Protein AF-A0A0J1GML2-F1 (afdb_monomer_lite)

pLDDT: mean 90.86, std 7.6, range [54.16, 97.75]

Secondary structure (DSSP, 8-state):
-HHHHHHHHHHHHHHHHHHHHHHTTT-HHHHHHH-THHHHHHHHHHHHHHHHHHHHHHHHHTT-HHHHHHHHHHHHHHHHHHHHTTTSTTPPPP-SHHHHHHHHHHHHHHHHTSSHHHHHHHHHHHHHHHHHHHHHHTTT-

Foldseek 3Di:
DVVLLVVQLVVLLVLLVVLLCVLQVNCLVVVCVVAVLSVVVNVVLSVLSSVLSVVLLVCLVVVNLVVNLVSQLVSSLLSNLLNNACSPDNDDHDNDNVVSVVSSVVSSVVQVPVVVNSVVSSVVSNVSSVVSSVVSVVVVD

Organism: NCBI:txid754436

Radius of gyration: 15.71 Å; chains: 1; bounding box: 40×30×41 Å

Structure (mmCIF, N/CA/C/O backbone):
data_AF-A0A0J1GML2-F1
#
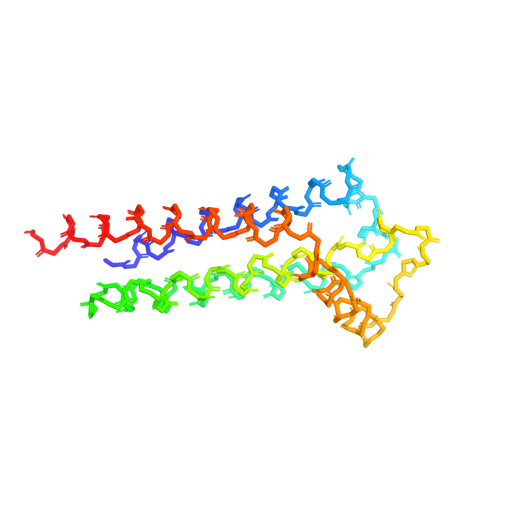_entry.id   AF-A0A0J1GML2-F1
#
loop_
_atom_site.group_PDB
_atom_site.id
_atom_site.type_symbol
_atom_site.label_atom_id
_atom_site.label_alt_id
_atom_site.label_comp_id
_atom_site.label_asym_id
_atom_site.label_entity_id
_atom_site.label_seq_id
_atom_site.pdbx_PDB_ins_code
_atom_site.Cartn_x
_atom_site.Cartn_y
_atom_site.Cartn_z
_atom_site.occupancy
_atom_site.B_iso_or_equiv
_atom_site.auth_seq_id
_atom_site.auth_comp_id
_atom_site.auth_asym_id
_atom_site.auth_atom_id
_atom_site.pdbx_PDB_model_num
ATOM 1 N N . MET A 1 1 ? -14.124 -9.033 15.827 1.00 85.69 1 MET A N 1
ATOM 2 C CA . MET A 1 1 ? -12.831 -8.406 15.458 1.00 85.69 1 MET A CA 1
ATOM 3 C C . MET A 1 1 ? -12.122 -9.097 14.293 1.00 85.69 1 MET A C 1
ATOM 5 O O . MET A 1 1 ? -11.851 -8.414 13.319 1.00 85.69 1 MET A O 1
ATOM 9 N N . LYS A 1 2 ? -11.905 -10.424 14.303 1.00 89.62 2 LYS A N 1
ATOM 10 C CA . LYS A 1 2 ? -11.272 -11.156 13.176 1.00 89.62 2 LYS A CA 1
ATOM 11 C C . LYS A 1 2 ? -11.892 -10.853 11.800 1.00 89.62 2 LYS A C 1
ATOM 13 O O . LYS A 1 2 ? -11.180 -10.532 10.861 1.00 89.62 2 LYS A O 1
ATOM 18 N N . THR A 1 3 ? -13.223 -10.851 11.702 1.00 92.38 3 THR A N 1
ATOM 19 C CA . THR A 1 3 ? -13.942 -10.510 10.461 1.00 92.38 3 THR A CA 1
ATOM 20 C C . THR A 1 3 ? -13.663 -9.089 9.968 1.00 92.38 3 THR A C 1
ATOM 22 O O . THR A 1 3 ? -13.648 -8.856 8.766 1.00 92.38 3 THR A O 1
ATOM 25 N N . LEU A 1 4 ? -13.455 -8.133 10.880 1.00 93.25 4 LEU A N 1
ATOM 26 C CA . LEU A 1 4 ? -13.141 -6.753 10.508 1.00 93.25 4 LEU A CA 1
ATOM 27 C C . LEU A 1 4 ? -11.727 -6.660 9.931 1.00 93.25 4 LEU A C 1
ATOM 29 O O . LEU A 1 4 ? -11.550 -6.005 8.914 1.00 93.25 4 LEU A O 1
ATOM 33 N N . ILE A 1 5 ? -10.766 -7.379 10.525 1.00 95.62 5 ILE A N 1
ATOM 34 C CA . ILE A 1 5 ? -9.398 -7.487 9.999 1.00 95.62 5 ILE A CA 1
ATOM 35 C C . ILE A 1 5 ? -9.435 -8.039 8.574 1.00 95.62 5 ILE A C 1
ATOM 37 O O . ILE A 1 5 ? -8.902 -7.400 7.682 1.00 95.62 5 ILE A O 1
ATOM 41 N N . VAL A 1 6 ? -10.142 -9.151 8.335 1.00 96.31 6 VAL A N 1
ATOM 42 C CA . VAL A 1 6 ? -10.256 -9.748 6.990 1.00 96.31 6 VAL A CA 1
ATOM 43 C C . VAL A 1 6 ? -10.863 -8.767 5.984 1.00 96.31 6 VAL A C 1
ATOM 45 O O . VAL A 1 6 ? -10.296 -8.560 4.916 1.00 96.31 6 VAL A O 1
ATOM 48 N N . LYS A 1 7 ? -11.989 -8.121 6.321 1.00 96.06 7 LYS A N 1
ATOM 49 C CA . LYS A 1 7 ? -12.623 -7.130 5.434 1.00 96.06 7 LYS A CA 1
ATOM 50 C C . LYS A 1 7 ? -11.696 -5.953 5.139 1.00 96.06 7 LYS A C 1
ATOM 52 O O . LYS A 1 7 ? -11.607 -5.518 3.996 1.00 96.06 7 LYS A O 1
ATOM 57 N N . ASN A 1 8 ? -10.993 -5.467 6.157 1.00 96.88 8 ASN A N 1
ATOM 58 C CA . ASN A 1 8 ? -10.039 -4.386 5.998 1.00 96.88 8 ASN A CA 1
ATOM 59 C C . ASN A 1 8 ? -8.832 -4.801 5.151 1.00 96.88 8 ASN A C 1
ATOM 61 O O . ASN A 1 8 ? -8.380 -4.015 4.328 1.00 96.88 8 ASN A O 1
ATOM 65 N N . THR A 1 9 ? -8.341 -6.033 5.297 1.00 97.62 9 THR A N 1
ATOM 66 C CA . THR A 1 9 ? -7.276 -6.576 4.447 1.00 97.62 9 THR A CA 1
ATOM 67 C C . THR A 1 9 ? -7.715 -6.620 2.995 1.00 97.62 9 THR A C 1
ATOM 69 O O . THR A 1 9 ? -6.981 -6.141 2.143 1.00 97.62 9 THR A O 1
ATOM 72 N N . LEU A 1 10 ? -8.921 -7.113 2.704 1.00 97.75 10 LEU A N 1
ATOM 73 C CA . LEU A 1 10 ? -9.442 -7.138 1.334 1.00 97.75 10 LEU A CA 1
ATOM 74 C C . LEU A 1 10 ? -9.553 -5.731 0.734 1.00 97.75 10 LEU A C 1
ATOM 76 O O . LEU A 1 10 ? -9.149 -5.527 -0.406 1.00 97.75 10 LEU A O 1
ATOM 80 N N . LEU A 1 11 ? -10.041 -4.755 1.507 1.00 97.19 11 LEU A N 1
ATOM 81 C CA . LEU A 1 11 ? -10.097 -3.358 1.068 1.00 97.19 11 LEU A CA 1
ATOM 82 C C . LEU A 1 11 ? -8.695 -2.785 0.823 1.00 97.19 11 LEU A C 1
ATOM 84 O O . LEU A 1 11 ? -8.449 -2.184 -0.216 1.00 97.19 11 LEU A O 1
ATOM 88 N N . THR A 1 12 ? -7.774 -3.015 1.758 1.00 97.62 12 THR A N 1
ATOM 89 C CA . THR A 1 12 ? -6.373 -2.585 1.666 1.00 97.62 12 THR A CA 1
ATOM 90 C C . THR A 1 12 ? -5.715 -3.150 0.408 1.00 97.62 12 THR A C 1
ATOM 92 O O . THR A 1 12 ? -5.096 -2.409 -0.347 1.00 97.62 12 THR A O 1
ATOM 95 N N . LEU A 1 13 ? -5.913 -4.442 0.132 1.00 97.56 13 LEU A N 1
ATOM 96 C CA . LEU A 1 13 ? -5.427 -5.084 -1.086 1.00 97.56 13 LEU A CA 1
ATOM 97 C C . LEU A 1 13 ? -6.049 -4.463 -2.334 1.00 97.56 13 LEU A C 1
ATOM 99 O O . LEU A 1 13 ? -5.320 -4.160 -3.269 1.00 97.56 13 LEU A O 1
ATOM 103 N N . ALA A 1 14 ? -7.363 -4.226 -2.355 1.00 97.38 14 ALA A N 1
ATOM 104 C CA . ALA A 1 14 ? -8.028 -3.604 -3.500 1.00 97.38 14 ALA A CA 1
ATOM 105 C C . ALA A 1 14 ? -7.471 -2.202 -3.808 1.00 97.38 14 ALA A C 1
ATOM 107 O O . ALA A 1 14 ? -7.240 -1.872 -4.973 1.00 97.38 14 ALA A O 1
ATOM 108 N N . VAL A 1 15 ? -7.190 -1.398 -2.776 1.00 97.38 15 VAL A N 1
ATOM 109 C CA . VAL A 1 15 ? -6.537 -0.089 -2.932 1.00 97.38 15 VAL A CA 1
ATOM 110 C C . VAL A 1 15 ? -5.118 -0.256 -3.478 1.00 97.38 15 VAL A C 1
ATOM 112 O O . VAL A 1 15 ? -4.766 0.403 -4.452 1.00 97.38 15 VAL A O 1
ATOM 115 N N . CYS A 1 16 ? -4.322 -1.178 -2.931 1.00 96.62 16 CYS A N 1
ATOM 116 C CA . CYS A 1 16 ? -2.976 -1.462 -3.434 1.00 96.62 16 CYS A CA 1
ATOM 117 C C . CYS A 1 16 ? -2.975 -1.914 -4.894 1.00 96.62 16 CYS A C 1
ATOM 119 O O . CYS A 1 16 ? -2.213 -1.377 -5.688 1.00 96.62 16 CYS A O 1
ATOM 121 N N . PHE A 1 17 ? -3.849 -2.847 -5.269 1.00 95.50 17 PHE A N 1
ATOM 122 C CA . PHE A 1 17 ? -3.988 -3.286 -6.655 1.00 95.50 17 PHE A CA 1
ATOM 123 C C . PHE A 1 17 ? -4.400 -2.139 -7.573 1.00 95.50 17 PHE A C 1
ATOM 125 O O . PHE A 1 17 ? -3.892 -2.057 -8.684 1.00 95.50 17 PHE A O 1
ATOM 132 N N . SER A 1 18 ? -5.250 -1.222 -7.106 1.00 95.62 18 SER A N 1
ATOM 133 C CA . SER A 1 18 ? -5.613 -0.024 -7.870 1.00 95.62 18 SER A CA 1
ATOM 134 C C . SER A 1 18 ? -4.407 0.895 -8.085 1.00 95.62 18 SER A C 1
ATOM 136 O O . SER A 1 18 ? -4.207 1.383 -9.191 1.00 95.62 18 SER A O 1
ATOM 138 N N . ILE A 1 19 ? -3.568 1.093 -7.061 1.00 95.31 19 ILE A N 1
ATOM 139 C CA . ILE A 1 19 ? -2.321 1.868 -7.175 1.00 95.31 19 ILE A CA 1
ATOM 140 C C . ILE A 1 19 ? -1.369 1.206 -8.177 1.00 95.31 19 ILE A C 1
ATOM 142 O O . ILE A 1 19 ? -0.894 1.881 -9.086 1.00 95.31 19 ILE A O 1
ATOM 146 N N . ILE A 1 20 ? -1.133 -0.105 -8.044 1.00 94.19 20 ILE A N 1
ATOM 147 C CA . ILE A 1 20 ? -0.262 -0.887 -8.937 1.00 94.19 20 ILE A CA 1
ATOM 148 C C . ILE A 1 20 ? -0.769 -0.813 -10.377 1.00 94.19 20 ILE A C 1
ATOM 150 O O . ILE A 1 20 ? -0.002 -0.550 -11.299 1.00 94.19 20 ILE A O 1
ATOM 154 N N . TRP A 1 21 ? -2.069 -1.007 -10.578 1.00 92.75 21 TRP A N 1
ATOM 155 C CA . TRP A 1 21 ? -2.693 -0.946 -11.894 1.00 92.75 21 TRP A CA 1
ATOM 156 C C . TRP A 1 21 ? -2.520 0.429 -12.542 1.00 92.75 21 TRP A C 1
ATOM 158 O O . TRP A 1 21 ? -2.129 0.521 -13.701 1.00 92.75 21 TRP A O 1
ATOM 168 N N . LEU A 1 22 ? -2.772 1.503 -11.789 1.00 92.31 22 LEU A N 1
ATOM 169 C CA . LEU A 1 22 ? -2.642 2.868 -12.292 1.00 92.31 22 LEU A CA 1
ATOM 170 C C . LEU A 1 22 ? -1.192 3.221 -12.625 1.00 92.31 22 LEU A C 1
ATOM 172 O O . LEU A 1 22 ? -0.942 3.783 -13.688 1.00 92.31 22 LEU A O 1
ATOM 176 N N . ILE A 1 23 ? -0.241 2.888 -11.747 1.00 90.44 23 ILE A N 1
ATOM 177 C CA . ILE A 1 23 ? 1.164 3.256 -11.957 1.00 90.44 23 ILE A CA 1
ATOM 178 C C . ILE A 1 23 ? 1.820 2.444 -13.079 1.00 90.44 23 ILE A C 1
ATOM 180 O O . ILE A 1 23 ? 2.676 2.976 -13.778 1.00 90.44 23 ILE A O 1
ATOM 184 N N . SER A 1 24 ? 1.372 1.202 -13.288 1.00 88.25 24 SER A N 1
ATOM 185 C CA . SER A 1 24 ? 1.811 0.332 -14.388 1.00 88.25 24 SER A CA 1
ATOM 186 C C . SER A 1 24 ? 1.050 0.550 -15.697 1.00 88.25 24 SER A C 1
ATOM 188 O O . SER A 1 24 ? 1.282 -0.174 -16.662 1.00 88.25 24 SER A O 1
ATOM 190 N N . PHE A 1 25 ? 0.113 1.503 -15.742 1.00 87.94 25 PHE A N 1
ATOM 191 C CA . PHE A 1 25 ? -0.775 1.733 -16.888 1.00 87.94 25 PHE A CA 1
ATOM 192 C C . PHE A 1 25 ? -1.551 0.480 -17.345 1.00 87.94 25 PHE A C 1
ATOM 194 O O . PHE A 1 25 ? -1.908 0.356 -18.512 1.00 87.94 25 PHE A O 1
ATOM 201 N N . GLY A 1 26 ? -1.837 -0.443 -16.422 1.00 87.12 26 GLY A N 1
ATOM 202 C CA . GLY A 1 26 ? -2.523 -1.710 -16.694 1.00 87.12 26 GLY A CA 1
ATOM 203 C C . GLY A 1 26 ? -1.624 -2.853 -17.176 1.00 87.12 26 GLY A C 1
ATOM 204 O O . GLY A 1 26 ? -2.102 -3.977 -17.309 1.00 87.12 26 GLY A O 1
ATOM 205 N N . GLU A 1 27 ? -0.326 -2.615 -17.368 1.00 85.94 27 GLU A N 1
ATOM 206 C CA . GLU A 1 27 ? 0.620 -3.601 -17.913 1.00 85.94 27 GLU A CA 1
ATOM 207 C C . GLU A 1 27 ? 1.272 -4.489 -16.841 1.00 85.94 27 GLU A C 1
ATOM 209 O O . GLU A 1 27 ? 2.108 -5.334 -17.155 1.00 85.94 27 GLU A O 1
ATOM 214 N N . PHE A 1 28 ? 0.880 -4.355 -15.567 1.00 86.06 28 PHE A N 1
ATOM 215 C CA . PHE A 1 28 ? 1.527 -5.050 -14.447 1.00 86.06 28 PHE A CA 1
ATOM 216 C C . PHE A 1 28 ? 1.731 -6.558 -14.669 1.00 86.06 28 PHE A C 1
ATOM 218 O O . PHE A 1 28 ? 2.799 -7.081 -14.366 1.00 86.06 28 PHE A O 1
ATOM 225 N N . LEU A 1 29 ? 0.730 -7.277 -15.191 1.00 86.38 29 LEU A N 1
ATOM 226 C CA . LEU A 1 29 ? 0.844 -8.728 -15.395 1.00 86.38 29 LEU A CA 1
ATOM 227 C C . LEU A 1 29 ? 1.888 -9.088 -16.459 1.00 86.38 29 LEU A C 1
ATOM 229 O O . LEU A 1 29 ? 2.590 -10.091 -16.317 1.00 86.38 29 LEU A O 1
ATOM 233 N N . VAL A 1 30 ? 2.000 -8.266 -17.505 1.00 86.25 30 VAL A N 1
ATOM 234 C CA . VAL A 1 30 ? 3.005 -8.429 -18.560 1.00 86.25 30 VAL A CA 1
ATOM 235 C C . VAL A 1 30 ? 4.386 -8.173 -17.970 1.00 86.25 30 VAL A C 1
ATOM 237 O O . VAL A 1 30 ? 5.264 -9.029 -18.084 1.00 86.25 30 VAL A O 1
ATOM 240 N N . THR A 1 31 ? 4.553 -7.070 -17.245 1.00 85.19 31 THR A N 1
ATOM 241 C CA . THR A 1 31 ? 5.804 -6.732 -16.563 1.00 85.19 31 THR A CA 1
ATOM 242 C C . THR A 1 31 ? 6.227 -7.818 -15.577 1.00 85.19 31 THR A C 1
ATOM 244 O O . THR A 1 31 ? 7.333 -8.341 -15.667 1.00 85.19 31 THR A O 1
ATOM 247 N N . ALA A 1 32 ? 5.333 -8.261 -14.694 1.00 85.88 32 ALA A N 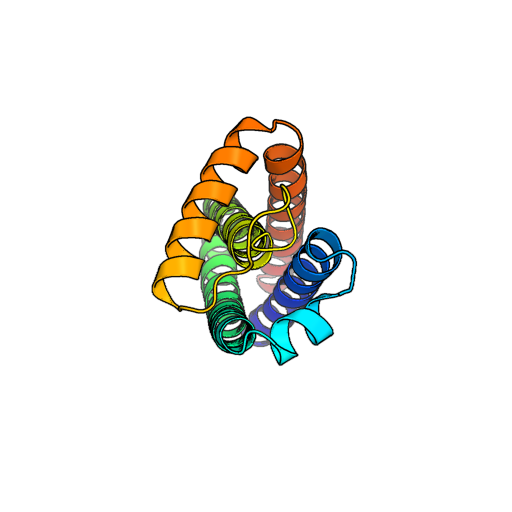1
ATOM 248 C CA . ALA A 1 32 ? 5.651 -9.276 -13.694 1.00 85.88 32 ALA A CA 1
ATOM 249 C C . ALA A 1 32 ? 6.046 -10.624 -14.323 1.00 85.88 32 ALA A C 1
ATOM 251 O O . ALA A 1 32 ? 6.843 -11.365 -13.751 1.00 85.88 32 ALA A O 1
ATOM 252 N N . SER A 1 33 ? 5.527 -10.949 -15.515 1.00 86.38 33 SER A N 1
ATOM 253 C CA . SER A 1 33 ? 5.937 -12.151 -16.255 1.00 86.38 33 SER A CA 1
ATOM 254 C C . SER A 1 33 ? 7.381 -12.091 -16.769 1.00 86.38 33 SER A C 1
ATOM 256 O O . SER A 1 33 ? 8.025 -13.132 -16.887 1.00 86.38 33 SER A O 1
ATOM 258 N N . GLN A 1 34 ? 7.892 -10.888 -17.037 1.00 87.44 34 GLN A N 1
ATOM 259 C CA . GLN A 1 34 ? 9.266 -10.642 -17.482 1.00 87.44 34 GLN A CA 1
ATOM 260 C C . GLN A 1 34 ? 10.221 -10.439 -16.300 1.00 87.44 34 GLN A C 1
ATOM 262 O O . GLN A 1 34 ? 11.370 -10.867 -16.369 1.00 87.44 34 GLN A O 1
ATOM 267 N N . TYR A 1 35 ? 9.719 -9.864 -15.203 1.00 87.75 35 TYR A N 1
ATOM 268 C CA . TYR A 1 35 ? 10.466 -9.535 -13.990 1.00 87.75 35 TYR A CA 1
ATOM 269 C C . TYR A 1 35 ? 9.864 -10.269 -12.775 1.00 87.75 35 TYR A C 1
ATOM 271 O O . TYR A 1 35 ? 9.060 -9.701 -12.032 1.00 87.75 35 TYR A O 1
ATOM 279 N N . PRO A 1 36 ? 10.248 -11.537 -12.512 1.00 86.06 36 PRO A N 1
ATOM 280 C CA . PRO A 1 36 ? 9.641 -12.359 -11.458 1.00 86.06 36 PRO A CA 1
ATOM 281 C C . PRO A 1 36 ? 9.750 -11.782 -10.040 1.00 86.06 36 PRO A C 1
ATOM 283 O O . PRO A 1 36 ? 8.984 -12.158 -9.150 1.00 86.06 36 PRO A O 1
ATOM 286 N N . VAL A 1 37 ? 10.695 -10.866 -9.817 1.00 89.75 37 VAL A N 1
ATOM 287 C CA . VAL A 1 37 ? 10.871 -10.145 -8.549 1.00 89.75 37 VAL A CA 1
ATOM 288 C C . VAL A 1 37 ? 9.599 -9.372 -8.165 1.00 89.75 37 VAL A C 1
ATOM 290 O O . VAL A 1 37 ? 9.285 -9.251 -6.979 1.00 89.75 37 VAL A O 1
ATOM 293 N N . ASP A 1 38 ? 8.796 -8.945 -9.135 1.00 89.06 38 ASP A N 1
ATOM 294 C CA . ASP A 1 38 ? 7.530 -8.244 -8.910 1.00 89.06 38 ASP A CA 1
ATOM 295 C C . ASP A 1 38 ? 6.499 -9.123 -8.212 1.00 89.06 38 ASP A C 1
ATOM 297 O O . ASP A 1 38 ? 5.798 -8.659 -7.311 1.00 89.06 38 ASP A O 1
ATOM 301 N N . TYR A 1 39 ? 6.461 -10.417 -8.546 1.00 90.44 39 TYR A N 1
ATOM 302 C CA . TYR A 1 39 ? 5.620 -11.375 -7.833 1.00 90.44 39 TYR A CA 1
ATOM 303 C C . TYR A 1 39 ? 6.061 -11.535 -6.379 1.00 90.44 39 TYR A C 1
ATOM 305 O O . TYR A 1 39 ? 5.213 -11.626 -5.491 1.00 90.44 39 TYR A O 1
ATOM 313 N N . ILE A 1 40 ? 7.369 -11.516 -6.104 1.00 91.25 40 ILE A N 1
ATOM 314 C CA . ILE A 1 40 ? 7.888 -11.602 -4.732 1.00 91.25 40 ILE A CA 1
ATOM 315 C C . ILE A 1 40 ? 7.426 -10.385 -3.924 1.00 91.25 40 ILE A C 1
ATOM 317 O O . ILE A 1 40 ? 6.880 -10.545 -2.830 1.00 91.25 40 ILE A O 1
ATOM 321 N N . TYR A 1 41 ? 7.571 -9.173 -4.464 1.00 92.25 41 TYR A N 1
ATOM 322 C CA . TYR A 1 41 ? 7.096 -7.962 -3.789 1.00 92.25 41 TYR A CA 1
ATOM 323 C C . TYR A 1 41 ? 5.576 -7.898 -3.665 1.00 92.25 41 TYR A C 1
ATOM 325 O O . TYR A 1 41 ? 5.079 -7.361 -2.678 1.00 92.25 41 TYR A O 1
ATOM 333 N N . LEU A 1 42 ? 4.825 -8.490 -4.592 1.00 93.25 42 LEU A N 1
ATOM 334 C CA . LEU A 1 42 ? 3.372 -8.605 -4.483 1.00 93.25 42 LEU A CA 1
ATOM 335 C C . LEU A 1 42 ? 2.955 -9.549 -3.346 1.00 93.25 42 LEU A C 1
ATOM 337 O O . LEU A 1 42 ? 2.043 -9.234 -2.574 1.00 93.25 42 LEU A O 1
ATOM 341 N N . VAL A 1 43 ? 3.656 -10.674 -3.183 1.00 94.19 43 VAL A N 1
ATOM 342 C CA . VAL A 1 43 ? 3.464 -11.589 -2.046 1.00 94.19 43 VAL A CA 1
ATOM 343 C C . VAL A 1 43 ? 3.809 -10.885 -0.732 1.00 94.19 43 VAL A C 1
ATOM 345 O O . VAL A 1 43 ? 3.000 -10.900 0.198 1.00 94.19 43 VAL A O 1
ATOM 348 N N . LEU A 1 44 ? 4.959 -10.206 -0.656 1.00 94.25 44 LEU A N 1
ATOM 349 C CA . LEU A 1 44 ? 5.358 -9.430 0.525 1.00 94.25 44 LEU A CA 1
ATOM 350 C C . LEU A 1 44 ? 4.360 -8.310 0.835 1.00 94.25 44 LEU A C 1
ATOM 352 O O . LEU A 1 44 ? 3.965 -8.135 1.987 1.00 94.25 44 LEU A O 1
ATOM 356 N N . GLY A 1 45 ? 3.897 -7.601 -0.193 1.00 95.31 45 GLY A N 1
ATOM 357 C CA . GLY A 1 45 ? 2.850 -6.593 -0.097 1.00 95.31 45 GLY A CA 1
ATOM 358 C C . GLY A 1 45 ? 1.569 -7.178 0.485 1.00 95.31 45 GLY A C 1
ATOM 359 O O . GLY A 1 45 ? 0.992 -6.586 1.394 1.00 95.31 45 GLY A O 1
ATOM 360 N N . THR A 1 46 ? 1.171 -8.375 0.056 1.00 96.25 46 THR A N 1
ATOM 361 C CA . THR A 1 46 ? -0.021 -9.062 0.574 1.00 96.25 46 THR A CA 1
ATOM 362 C C . THR A 1 46 ? 0.118 -9.426 2.051 1.00 96.25 46 THR A C 1
ATOM 364 O O . THR A 1 46 ? -0.797 -9.182 2.841 1.00 96.25 46 THR A O 1
ATOM 367 N N . VAL A 1 47 ? 1.276 -9.953 2.460 1.00 96.75 47 VAL A N 1
ATOM 368 C CA . VAL A 1 47 ? 1.570 -10.239 3.874 1.00 96.75 47 VAL A CA 1
ATOM 369 C C . VAL A 1 47 ? 1.534 -8.952 4.703 1.00 96.75 47 VAL A C 1
ATOM 371 O O . VAL A 1 47 ? 0.909 -8.913 5.766 1.00 96.75 47 VAL A O 1
ATOM 374 N N . LEU A 1 48 ? 2.132 -7.870 4.198 1.00 96.88 48 LEU A N 1
ATOM 375 C CA . LEU A 1 48 ? 2.089 -6.561 4.844 1.00 96.88 48 LEU A CA 1
ATOM 376 C C . LEU A 1 48 ? 0.660 -6.018 4.961 1.00 96.88 48 LEU A C 1
ATOM 378 O O . LEU A 1 48 ? 0.334 -5.474 6.010 1.00 96.88 48 LEU A O 1
ATOM 382 N N . ALA A 1 49 ? -0.222 -6.219 3.976 1.00 97.38 49 ALA A N 1
ATOM 383 C CA . ALA A 1 49 ? -1.622 -5.784 4.058 1.00 97.38 49 ALA A CA 1
ATOM 384 C C . ALA A 1 49 ? -2.362 -6.425 5.244 1.00 97.38 49 ALA A C 1
ATOM 386 O O . ALA A 1 49 ? -3.151 -5.762 5.929 1.00 97.38 49 ALA A O 1
ATOM 387 N N . VAL A 1 50 ? -2.096 -7.709 5.513 1.00 97.19 50 VAL A N 1
ATOM 388 C CA . VAL A 1 50 ? -2.652 -8.429 6.670 1.00 97.19 50 VAL A CA 1
ATOM 389 C C . VAL A 1 50 ? -2.148 -7.803 7.969 1.00 97.19 50 VAL A C 1
ATOM 391 O O . VAL A 1 50 ? -2.946 -7.515 8.863 1.00 97.19 50 VAL A O 1
ATOM 394 N N . LEU A 1 51 ? -0.839 -7.547 8.066 1.00 97.31 51 LEU A N 1
ATOM 395 C CA . LEU A 1 51 ? -0.226 -6.927 9.242 1.00 97.31 51 LEU A CA 1
ATOM 396 C C . LEU A 1 51 ? -0.765 -5.510 9.467 1.00 97.31 51 LEU A C 1
ATOM 398 O O . LEU A 1 51 ? -1.273 -5.222 10.549 1.00 97.31 51 LEU A O 1
ATOM 402 N N . VAL A 1 52 ? -0.745 -4.660 8.439 1.00 97.38 52 VAL A N 1
ATOM 403 C CA . VAL A 1 52 ? -1.324 -3.307 8.441 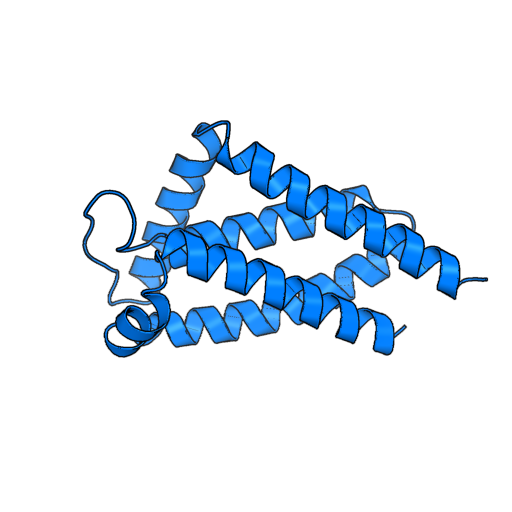1.00 97.38 52 VAL A CA 1
ATOM 404 C C . VAL A 1 52 ? -2.766 -3.347 8.935 1.00 97.38 52 VAL A C 1
ATOM 406 O O . VAL A 1 52 ? -3.139 -2.579 9.819 1.00 97.38 52 VAL A O 1
ATOM 409 N N . SER A 1 53 ? -3.572 -4.290 8.450 1.00 96.56 53 SER A N 1
ATOM 410 C CA . SER A 1 53 ? -4.965 -4.436 8.883 1.00 96.56 53 SER A CA 1
ATOM 411 C C . SER A 1 53 ? -5.101 -4.841 10.347 1.00 96.56 53 SER A C 1
ATOM 413 O O . SER A 1 53 ? -5.958 -4.321 11.057 1.00 96.56 53 SER A O 1
ATOM 415 N N . ALA A 1 54 ? -4.270 -5.768 10.822 1.00 95.62 54 ALA A N 1
ATOM 416 C CA . ALA A 1 54 ? -4.292 -6.193 12.216 1.00 95.62 54 ALA A CA 1
ATOM 417 C C . ALA A 1 54 ? -3.875 -5.053 13.163 1.00 95.62 54 ALA A C 1
ATOM 419 O O . ALA A 1 54 ? -4.549 -4.818 14.170 1.00 95.62 54 ALA A O 1
ATOM 420 N N . TYR A 1 55 ? -2.804 -4.325 12.828 1.00 96.00 55 TYR A N 1
ATOM 421 C CA . TYR A 1 55 ? -2.301 -3.207 13.628 1.00 96.00 55 TYR A CA 1
ATOM 422 C C . TYR A 1 55 ? -3.260 -2.017 13.630 1.00 96.00 55 TYR A C 1
ATOM 424 O O . TYR A 1 55 ? -3.585 -1.515 14.700 1.00 96.00 55 TYR A O 1
ATOM 432 N N . THR A 1 56 ? -3.791 -1.617 12.476 1.00 96.00 56 THR A N 1
ATOM 433 C CA . THR A 1 56 ? -4.726 -0.480 12.378 1.00 96.00 56 THR A CA 1
ATOM 434 C C . THR A 1 56 ? -6.040 -0.744 13.117 1.00 96.00 56 THR A C 1
ATOM 436 O O . THR A 1 56 ? -6.527 0.119 13.843 1.00 96.00 56 THR A O 1
ATOM 439 N N . VAL A 1 57 ? -6.593 -1.963 13.039 1.00 95.00 57 VAL A N 1
ATOM 440 C CA . VAL A 1 57 ? -7.768 -2.339 13.847 1.00 95.00 57 VAL A CA 1
ATOM 441 C C . VAL A 1 57 ? -7.459 -2.247 15.343 1.00 95.00 57 VAL A C 1
ATOM 443 O O . VAL A 1 57 ? -8.289 -1.753 16.105 1.00 95.00 57 VAL A O 1
ATOM 446 N N . ARG A 1 58 ? -6.277 -2.699 15.780 1.00 93.56 58 ARG A N 1
ATOM 447 C CA . ARG A 1 58 ? -5.854 -2.612 17.185 1.00 93.56 58 ARG A CA 1
ATOM 448 C C . ARG A 1 58 ? -5.645 -1.164 17.638 1.00 93.56 58 ARG A C 1
ATOM 450 O O . ARG A 1 58 ? -6.079 -0.807 18.728 1.00 93.56 58 ARG A O 1
ATOM 457 N N . ASP A 1 59 ? -5.030 -0.328 16.813 1.00 92.50 59 ASP A N 1
ATOM 458 C CA . ASP A 1 59 ? -4.816 1.092 17.106 1.00 92.50 59 ASP A CA 1
ATOM 459 C C . ASP A 1 59 ? -6.144 1.840 17.253 1.00 92.50 59 ASP A C 1
ATOM 461 O O . ASP A 1 59 ? -6.332 2.637 18.173 1.00 92.50 59 ASP A O 1
ATOM 465 N N . LEU A 1 60 ? -7.117 1.534 16.400 1.00 91.56 60 LEU A N 1
ATOM 466 C CA . LEU A 1 60 ? -8.447 2.130 16.482 1.00 91.56 60 LEU A CA 1
ATOM 467 C C . LEU A 1 60 ? -9.243 1.641 17.691 1.00 91.56 60 LEU A C 1
ATOM 469 O O . LEU A 1 60 ? -10.084 2.374 18.205 1.00 91.56 60 LEU A O 1
ATOM 473 N N . GLN A 1 61 ? -8.931 0.461 18.231 1.00 91.00 61 GLN A N 1
ATOM 474 C CA . GLN A 1 61 ? -9.472 0.054 19.527 1.00 91.00 61 GLN A CA 1
ATOM 475 C C . GLN A 1 61 ? -8.951 0.929 20.688 1.00 91.00 61 GLN A C 1
ATOM 477 O O . GLN A 1 61 ? -9.581 1.030 21.738 1.00 91.00 61 GLN A O 1
ATOM 482 N N . ILE A 1 62 ? -7.831 1.616 20.536 1.00 92.25 62 ILE A N 1
ATOM 483 C CA . ILE A 1 62 ? -7.332 2.543 21.561 1.00 92.25 62 ILE A CA 1
ATOM 484 C C . ILE A 1 62 ? -7.504 4.006 21.138 1.00 92.25 62 ILE A C 1
ATOM 486 O O . ILE A 1 62 ? -6.819 4.879 21.657 1.00 92.25 62 ILE A O 1
ATOM 490 N N . ASN A 1 63 ? -8.421 4.275 20.197 1.00 89.00 63 ASN A N 1
ATOM 491 C CA . ASN A 1 63 ? -8.703 5.598 19.626 1.00 89.00 63 ASN A CA 1
ATOM 492 C C . ASN A 1 63 ? -7.469 6.290 19.005 1.00 89.00 63 ASN A C 1
ATOM 494 O O . ASN A 1 63 ? -7.439 7.509 18.838 1.00 89.00 63 ASN A O 1
ATOM 498 N N . ALA A 1 64 ? -6.453 5.521 18.602 1.00 91.75 64 ALA A N 1
ATOM 499 C CA . ALA A 1 64 ? -5.229 6.029 17.986 1.00 91.75 64 ALA A CA 1
ATOM 500 C C . ALA A 1 64 ? -5.355 6.128 16.453 1.00 91.75 64 ALA A C 1
ATOM 502 O O . ALA A 1 64 ? -4.548 5.579 15.702 1.00 91.75 64 ALA A O 1
ATOM 503 N N . TRP A 1 65 ? -6.373 6.847 15.972 1.00 89.00 65 TRP A N 1
ATOM 504 C CA . TRP A 1 65 ? -6.698 6.931 14.540 1.00 89.00 65 TRP A CA 1
ATOM 505 C C . TRP A 1 65 ? -5.574 7.534 13.684 1.00 89.00 65 TRP A C 1
ATOM 507 O O . TRP A 1 65 ? -5.326 7.071 12.573 1.00 89.00 65 TRP A O 1
ATOM 517 N N . HIS A 1 66 ? -4.834 8.502 14.229 1.00 91.06 66 HIS A N 1
ATOM 518 C CA . HIS A 1 66 ? -3.691 9.134 13.566 1.00 91.06 66 HIS A CA 1
ATOM 519 C C . HIS A 1 66 ? -2.558 8.136 13.269 1.00 91.06 66 HIS A C 1
ATOM 521 O O . HIS A 1 66 ? -1.898 8.247 12.237 1.00 91.06 66 HIS A O 1
ATOM 527 N N . LYS A 1 67 ? -2.357 7.123 14.129 1.00 94.31 67 LYS A N 1
ATOM 528 C CA . LYS A 1 67 ? -1.382 6.049 13.876 1.00 94.31 67 LYS A CA 1
ATOM 529 C C . LYS A 1 67 ? -1.827 5.183 12.710 1.00 94.31 67 LYS A C 1
ATOM 531 O O . LYS A 1 67 ? -1.032 4.898 11.822 1.00 94.31 67 LYS A O 1
ATOM 536 N N . SER A 1 68 ? -3.115 4.842 12.668 1.00 94.44 68 SER A N 1
ATOM 537 C CA . SER A 1 68 ? -3.677 4.069 11.560 1.00 94.44 68 SER A CA 1
ATOM 538 C C . SER A 1 68 ? -3.575 4.808 10.229 1.00 94.44 68 SER A C 1
ATOM 540 O O . SER A 1 68 ? -3.173 4.209 9.236 1.00 94.44 68 SER A O 1
ATOM 542 N N . PHE A 1 69 ? -3.862 6.113 10.221 1.00 96.69 69 PHE A N 1
ATOM 543 C CA . PHE A 1 69 ? -3.616 6.978 9.067 1.00 96.69 69 PHE A CA 1
ATOM 544 C C . PHE A 1 69 ? -2.154 6.900 8.604 1.00 96.69 69 PHE A C 1
ATOM 546 O O . PHE A 1 69 ? -1.905 6.621 7.434 1.00 96.69 69 PHE A O 1
ATOM 553 N N . GLY A 1 70 ? -1.195 7.080 9.519 1.00 97.38 70 GLY A N 1
ATOM 554 C CA . GLY A 1 70 ? 0.231 7.016 9.194 1.00 97.38 70 GLY A CA 1
ATOM 555 C C . GLY A 1 70 ? 0.656 5.665 8.613 1.00 97.38 70 GLY A C 1
ATOM 556 O O . GLY A 1 70 ? 1.398 5.627 7.635 1.00 97.38 70 GLY A O 1
ATOM 557 N N . ILE A 1 71 ? 0.140 4.558 9.159 1.00 97.69 71 ILE A N 1
ATOM 558 C CA . ILE A 1 71 ? 0.418 3.208 8.649 1.00 97.69 71 ILE A CA 1
ATOM 559 C C . ILE A 1 71 ? -0.099 3.053 7.214 1.00 97.69 71 ILE A C 1
ATOM 561 O O . ILE A 1 71 ? 0.656 2.604 6.353 1.00 97.69 71 ILE A O 1
ATOM 565 N N . TYR A 1 72 ? -1.351 3.437 6.931 1.00 97.75 72 TYR A N 1
ATOM 566 C CA . TYR A 1 72 ? -1.888 3.373 5.566 1.00 97.75 72 TYR A CA 1
ATOM 567 C C . TYR A 1 72 ? -1.123 4.271 4.607 1.00 97.75 72 TYR A C 1
ATOM 569 O O . TYR A 1 72 ? -0.807 3.842 3.502 1.00 97.75 72 TYR A O 1
ATOM 577 N N . PHE A 1 73 ? -0.802 5.491 5.036 1.00 97.31 73 PHE A N 1
ATOM 578 C CA . PHE A 1 73 ? -0.061 6.444 4.226 1.00 97.31 73 PHE A CA 1
ATOM 579 C C . PHE A 1 73 ? 1.280 5.855 3.792 1.00 97.31 73 PHE A C 1
ATOM 581 O O . PHE A 1 73 ? 1.537 5.745 2.597 1.00 97.31 73 PHE A O 1
ATOM 588 N N . VAL A 1 74 ? 2.094 5.396 4.747 1.00 96.62 74 VAL A N 1
ATOM 589 C CA . VAL A 1 74 ? 3.401 4.787 4.465 1.00 96.62 74 VAL A CA 1
ATOM 590 C C . VAL A 1 74 ? 3.251 3.547 3.591 1.00 96.62 74 VAL A C 1
ATOM 592 O O . VAL A 1 74 ? 4.002 3.378 2.635 1.00 96.62 74 VAL A O 1
ATOM 595 N N . TYR A 1 75 ? 2.276 2.689 3.883 1.00 97.62 75 TYR A N 1
ATOM 596 C CA . TYR A 1 75 ? 2.081 1.450 3.141 1.00 97.62 75 TYR A CA 1
ATOM 597 C C . TYR A 1 75 ? 1.670 1.694 1.680 1.00 97.62 75 TYR A C 1
ATOM 599 O O . TYR A 1 75 ? 2.245 1.094 0.774 1.00 97.62 75 TYR A O 1
ATOM 607 N N . TYR A 1 76 ? 0.741 2.614 1.418 1.00 97.50 76 TYR A N 1
ATOM 608 C CA . TYR A 1 76 ? 0.332 2.971 0.055 1.00 97.50 76 TYR A CA 1
ATOM 609 C C . TYR A 1 76 ? 1.425 3.691 -0.718 1.00 97.50 76 TYR A C 1
ATOM 611 O O . TYR A 1 76 ? 1.601 3.433 -1.907 1.00 97.50 76 TYR A O 1
ATOM 619 N N . PHE A 1 77 ? 2.208 4.526 -0.040 1.00 94.88 77 PHE A N 1
ATOM 620 C CA . PHE A 1 77 ? 3.363 5.176 -0.644 1.00 94.88 77 PHE A CA 1
ATOM 621 C C . PHE A 1 77 ? 4.469 4.173 -1.001 1.00 94.88 77 PHE A C 1
ATOM 623 O O . PHE A 1 77 ? 5.078 4.270 -2.064 1.00 94.88 77 PHE A O 1
ATOM 630 N N . LEU A 1 78 ? 4.693 3.174 -0.143 1.00 95.06 78 LEU A N 1
ATOM 631 C CA . LEU A 1 78 ? 5.627 2.080 -0.401 1.00 95.06 78 LEU A CA 1
ATOM 632 C C . LEU A 1 78 ? 5.187 1.245 -1.608 1.00 95.06 78 LEU A C 1
ATOM 634 O O . LEU A 1 78 ? 6.006 0.957 -2.473 1.00 95.06 78 LEU A O 1
ATOM 638 N N . VAL A 1 79 ? 3.901 0.888 -1.690 1.00 95.56 79 VAL A N 1
ATOM 639 C CA . VAL A 1 79 ? 3.344 0.167 -2.847 1.00 95.56 79 VAL A CA 1
ATOM 640 C C . VAL A 1 79 ? 3.521 0.983 -4.124 1.00 95.56 79 VAL A C 1
ATOM 642 O O . VAL A 1 79 ? 4.001 0.450 -5.118 1.00 95.56 79 VAL A O 1
ATOM 645 N N . LEU A 1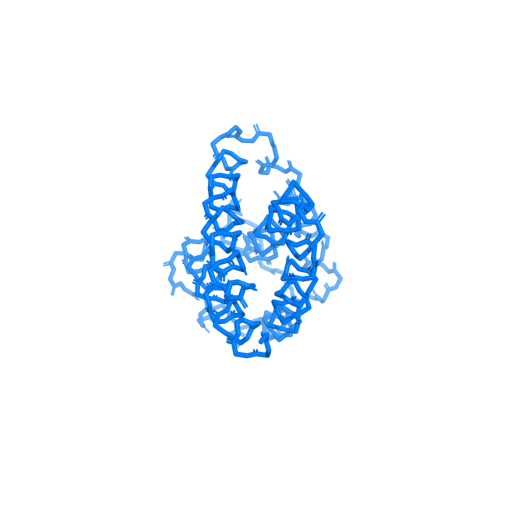 80 ? 3.212 2.279 -4.096 1.00 94.44 80 LEU A N 1
ATOM 646 C CA . LEU A 1 80 ? 3.449 3.154 -5.241 1.00 94.44 80 LEU A CA 1
ATOM 647 C C . LEU A 1 80 ? 4.922 3.128 -5.677 1.00 94.44 80 LEU A C 1
ATOM 649 O O . LEU A 1 80 ? 5.203 2.931 -6.853 1.00 94.44 80 LEU A O 1
ATOM 653 N N . GLY A 1 81 ? 5.856 3.302 -4.740 1.00 92.06 81 GLY A N 1
ATOM 654 C CA . GLY A 1 81 ? 7.287 3.317 -5.038 1.00 92.06 81 GLY A CA 1
ATOM 655 C C . GLY A 1 81 ? 7.812 1.997 -5.601 1.00 92.06 81 GLY A C 1
ATOM 656 O O . GLY A 1 81 ? 8.575 2.008 -6.561 1.00 92.06 81 GLY A O 1
ATOM 657 N N . LEU A 1 82 ? 7.384 0.865 -5.034 1.00 91.69 82 LEU A N 1
ATOM 658 C CA . LEU A 1 82 ? 7.841 -0.469 -5.440 1.00 91.69 82 LEU A CA 1
ATOM 659 C C . LEU A 1 82 ? 7.429 -0.837 -6.866 1.00 91.69 82 LEU A C 1
ATOM 661 O O . LEU A 1 82 ? 8.157 -1.562 -7.542 1.00 91.69 82 LEU A O 1
ATOM 665 N N . PHE A 1 83 ? 6.267 -0.362 -7.312 1.00 91.69 83 PHE A N 1
ATOM 666 C CA . PHE A 1 83 ? 5.698 -0.715 -8.616 1.00 91.69 83 PHE A CA 1
ATOM 667 C C . PHE A 1 83 ? 5.750 0.430 -9.639 1.00 91.69 83 PHE A C 1
ATOM 669 O O . PHE A 1 83 ? 5.283 0.262 -10.759 1.00 91.69 83 PHE A O 1
ATOM 676 N N . ALA A 1 84 ? 6.335 1.578 -9.283 1.00 89.56 84 ALA A N 1
ATOM 677 C CA . ALA A 1 84 ? 6.645 2.648 -10.233 1.00 89.56 84 ALA A CA 1
ATOM 678 C C . ALA A 1 84 ? 7.874 2.352 -11.103 1.00 89.56 84 ALA A C 1
ATOM 680 O O . ALA A 1 84 ? 8.039 2.961 -12.163 1.00 89.56 84 ALA A O 1
ATOM 681 N N . ASP A 1 85 ? 8.724 1.434 -10.645 1.00 83.06 85 ASP A N 1
ATOM 682 C CA . ASP A 1 85 ? 9.910 0.991 -11.364 1.00 83.06 85 ASP A CA 1
ATOM 683 C C . ASP A 1 85 ? 9.575 0.454 -12.763 1.00 83.06 85 ASP A C 1
ATOM 685 O O . ASP A 1 85 ? 8.565 -0.216 -12.951 1.00 83.06 85 ASP A O 1
ATOM 689 N N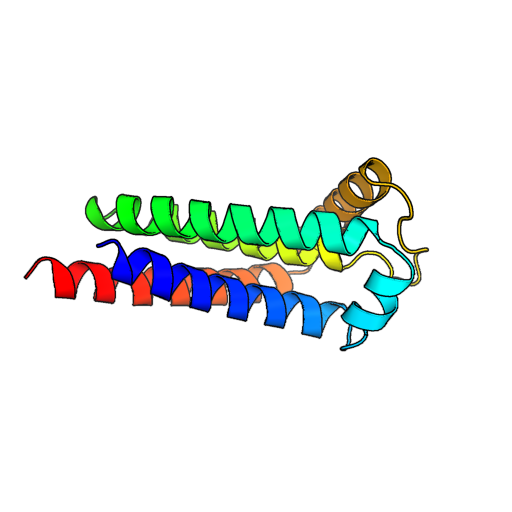 . GLY A 1 86 ? 10.378 0.835 -13.761 1.00 73.12 86 GLY A N 1
ATOM 690 C CA . GLY A 1 86 ? 10.175 0.524 -15.184 1.00 73.12 86 GLY A CA 1
ATOM 691 C C . GLY A 1 86 ? 8.924 1.120 -15.847 1.00 73.12 86 GLY A C 1
ATOM 692 O O . GLY A 1 86 ? 8.779 1.045 -17.065 1.00 73.12 86 GLY A O 1
ATOM 693 N N . HIS A 1 87 ? 8.042 1.765 -15.084 1.00 77.31 87 HIS A N 1
ATOM 694 C CA . HIS A 1 87 ? 6.819 2.393 -15.588 1.00 77.31 87 HIS A CA 1
ATOM 695 C C . HIS A 1 87 ? 6.871 3.923 -15.566 1.00 77.31 87 HIS A C 1
ATOM 697 O O . HIS A 1 87 ? 5.995 4.592 -16.112 1.00 77.31 87 HIS A O 1
ATOM 703 N N . GLN A 1 88 ? 7.906 4.500 -14.957 1.00 70.25 88 GLN A N 1
ATOM 704 C CA . GLN A 1 88 ? 8.074 5.942 -14.818 1.00 70.25 88 GLN A CA 1
ATOM 705 C C . GLN A 1 88 ? 9.471 6.379 -15.272 1.00 70.25 88 GLN A C 1
ATOM 707 O O . GLN A 1 88 ? 10.474 5.741 -14.960 1.00 70.25 88 GLN A O 1
ATOM 712 N N . ALA A 1 89 ? 9.529 7.506 -15.988 1.00 60.09 89 ALA A N 1
ATOM 713 C CA . ALA A 1 89 ? 10.755 8.190 -16.424 1.00 60.09 89 ALA A CA 1
ATOM 714 C C . ALA A 1 89 ? 11.674 7.443 -17.423 1.00 60.09 89 ALA A C 1
ATOM 716 O O . ALA A 1 89 ? 12.819 7.849 -17.610 1.00 60.09 89 ALA A O 1
ATOM 717 N N . GLY A 1 90 ? 11.182 6.405 -18.113 1.00 60.81 90 GLY A N 1
ATOM 718 C CA . GLY A 1 90 ? 11.939 5.707 -19.167 1.00 60.81 90 GLY A CA 1
ATOM 719 C C . GLY A 1 90 ? 13.145 4.912 -18.655 1.00 60.81 90 GLY A C 1
ATOM 720 O O . GLY A 1 90 ? 14.075 4.648 -19.415 1.00 60.81 90 GLY A O 1
ATOM 721 N N . TRP A 1 91 ? 13.156 4.581 -17.362 1.00 66.56 91 TRP A N 1
ATOM 722 C CA . TRP A 1 91 ? 14.212 3.790 -16.736 1.00 66.56 91 TRP A CA 1
ATOM 723 C C . TRP A 1 91 ? 14.028 2.305 -17.043 1.00 66.56 91 TRP A C 1
ATOM 725 O O . TRP A 1 91 ? 12.906 1.836 -17.238 1.00 66.56 91 TRP A O 1
ATOM 735 N N . SER A 1 92 ? 15.138 1.566 -17.099 1.00 71.44 92 SER A N 1
ATOM 736 C CA . SER A 1 92 ? 15.099 0.108 -17.198 1.00 71.44 92 SER A CA 1
ATOM 737 C C . SER A 1 92 ? 14.444 -0.468 -15.951 1.00 71.44 92 SER A C 1
ATOM 739 O O . SER A 1 92 ? 14.793 -0.072 -14.841 1.00 71.44 92 SER A O 1
ATOM 741 N N . HIS A 1 93 ? 13.536 -1.415 -16.142 1.00 82.81 93 HIS A N 1
ATOM 742 C CA . HIS A 1 93 ? 12.910 -2.127 -15.041 1.00 82.81 93 HIS A CA 1
ATOM 743 C C . HIS A 1 93 ? 13.958 -2.959 -14.282 1.00 82.81 93 HIS A C 1
ATOM 745 O O . HIS A 1 93 ? 14.836 -3.559 -14.905 1.00 82.81 93 HIS A O 1
ATOM 751 N N . SER A 1 94 ? 13.894 -2.989 -12.949 1.00 84.38 94 SER A N 1
ATOM 752 C CA . SER A 1 94 ? 14.874 -3.721 -12.141 1.00 84.38 94 SER A CA 1
ATOM 753 C C . SER A 1 94 ? 14.715 -5.236 -12.287 1.00 84.38 94 SER A C 1
ATOM 755 O O . SER A 1 94 ? 13.616 -5.768 -12.118 1.00 84.38 94 SER A O 1
ATOM 757 N N . ASP A 1 95 ? 15.835 -5.927 -12.514 1.00 81.56 95 ASP A N 1
ATOM 758 C CA . ASP A 1 95 ? 15.916 -7.395 -12.592 1.00 81.56 95 ASP A CA 1
ATOM 759 C C . ASP A 1 95 ? 16.181 -8.052 -11.227 1.00 81.56 95 ASP A C 1
ATOM 761 O O . ASP A 1 95 ? 15.804 -9.201 -10.980 1.00 81.56 95 ASP A O 1
ATOM 765 N N . GLY A 1 96 ? 16.856 -7.331 -10.328 1.00 85.94 96 GLY A N 1
ATOM 766 C CA . GLY A 1 96 ? 17.284 -7.817 -9.021 1.00 85.94 96 GLY A CA 1
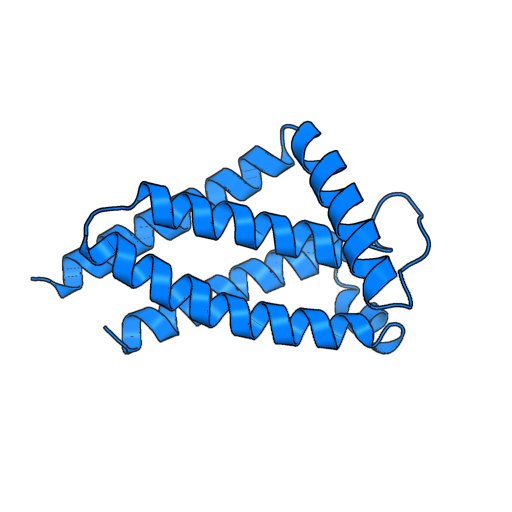ATOM 767 C C . GLY A 1 96 ? 16.393 -7.356 -7.867 1.00 85.94 96 GLY A C 1
ATOM 768 O O . GLY A 1 96 ? 15.797 -6.281 -7.892 1.00 85.94 96 GLY A O 1
ATOM 769 N N . PHE A 1 97 ? 16.362 -8.147 -6.788 1.00 87.50 97 PHE A N 1
ATOM 770 C CA . PHE A 1 97 ? 15.648 -7.790 -5.555 1.00 87.50 97 PHE A CA 1
ATOM 771 C C . PHE A 1 97 ? 16.182 -6.489 -4.931 1.00 87.50 97 PHE A C 1
ATOM 773 O O . PHE A 1 97 ? 15.414 -5.596 -4.588 1.00 87.50 97 PHE A O 1
ATOM 780 N N . LEU A 1 98 ? 17.508 -6.359 -4.803 1.00 89.81 98 LEU A N 1
ATOM 781 C CA . LEU A 1 98 ? 18.125 -5.165 -4.214 1.00 89.81 98 LEU A CA 1
ATOM 782 C C . LEU A 1 98 ? 17.980 -3.934 -5.112 1.00 89.81 98 LEU A C 1
ATOM 784 O O . LEU A 1 98 ? 17.717 -2.848 -4.599 1.00 89.81 98 LEU A O 1
ATOM 788 N N . ASP A 1 99 ? 18.090 -4.116 -6.428 1.00 88.19 99 ASP A N 1
ATOM 789 C CA . ASP A 1 99 ? 17.928 -3.033 -7.399 1.00 88.19 99 ASP A CA 1
ATOM 790 C C . ASP A 1 99 ? 16.513 -2.461 -7.330 1.00 88.19 99 ASP A C 1
ATOM 792 O O . ASP A 1 99 ? 16.342 -1.250 -7.202 1.00 88.19 99 ASP A O 1
ATOM 796 N N . LYS A 1 100 ? 15.499 -3.333 -7.258 1.00 89.19 100 LYS A N 1
ATOM 797 C CA . LYS A 1 100 ? 14.104 -2.914 -7.105 1.00 89.19 100 LYS A CA 1
ATOM 798 C C . LYS A 1 100 ? 13.861 -2.161 -5.800 1.00 89.19 100 LYS A C 1
ATOM 800 O O . LYS A 1 100 ? 13.153 -1.155 -5.790 1.00 89.19 100 LYS A O 1
ATOM 805 N N . LEU A 1 101 ? 14.470 -2.596 -4.694 1.00 90.25 101 LEU A N 1
ATOM 806 C CA . LEU A 1 101 ? 14.376 -1.875 -3.421 1.00 90.25 101 LEU A CA 1
ATOM 807 C C . LEU A 1 101 ? 15.032 -0.488 -3.500 1.00 90.25 101 LEU A C 1
ATOM 809 O O . LEU A 1 101 ? 14.482 0.487 -2.987 1.00 90.25 101 LEU A O 1
ATOM 813 N N . PHE A 1 102 ? 16.192 -0.395 -4.149 1.00 90.69 102 PHE A N 1
ATOM 814 C CA . PHE A 1 102 ? 16.906 0.863 -4.341 1.00 90.69 102 PHE A CA 1
ATOM 815 C C . PHE A 1 102 ? 16.117 1.829 -5.232 1.00 90.69 102 PHE A C 1
ATOM 817 O O . PHE A 1 102 ? 15.870 2.970 -4.830 1.00 90.69 102 PHE A O 1
ATOM 824 N N . MET A 1 103 ? 15.640 1.357 -6.387 1.00 90.00 103 MET A N 1
ATOM 825 C CA . MET A 1 103 ? 14.804 2.141 -7.297 1.00 90.00 103 MET A CA 1
ATOM 826 C C . MET A 1 103 ? 13.508 2.576 -6.623 1.00 90.00 103 MET A C 1
ATOM 828 O O . MET A 1 103 ? 13.142 3.748 -6.694 1.00 90.00 103 MET A O 1
ATOM 832 N N . SER A 1 104 ? 12.863 1.691 -5.860 1.00 90.12 104 SER A N 1
ATOM 833 C CA . SER A 1 104 ? 11.697 2.050 -5.052 1.00 90.12 104 SER A CA 1
ATOM 834 C C . SER A 1 104 ? 11.989 3.194 -4.084 1.00 90.12 104 SER A C 1
ATOM 836 O O . SER A 1 104 ? 11.142 4.072 -3.925 1.00 90.12 104 SER A O 1
ATOM 838 N N . GLY A 1 105 ? 13.160 3.209 -3.442 1.00 90.62 105 GLY A N 1
ATOM 839 C CA . GLY A 1 105 ? 13.578 4.305 -2.568 1.00 90.62 105 GLY A CA 1
ATOM 840 C C . GLY A 1 105 ? 13.707 5.633 -3.317 1.00 90.62 105 GLY A C 1
ATOM 841 O O . GLY A 1 105 ? 13.237 6.663 -2.830 1.00 90.62 105 GLY A O 1
ATOM 842 N N . ILE A 1 106 ? 14.271 5.605 -4.527 1.00 90.38 106 ILE A N 1
ATOM 843 C CA . ILE A 1 106 ? 14.363 6.784 -5.396 1.00 90.38 106 ILE A CA 1
ATOM 844 C C . ILE A 1 106 ? 12.969 7.276 -5.794 1.00 90.38 106 ILE A C 1
ATOM 846 O O . ILE A 1 106 ? 12.690 8.466 -5.658 1.00 90.38 106 ILE A O 1
ATOM 850 N N . TYR A 1 107 ? 12.069 6.392 -6.227 1.00 90.44 107 TYR A N 1
ATOM 851 C CA . TYR A 1 107 ? 10.707 6.784 -6.594 1.00 90.44 107 TYR A CA 1
ATOM 852 C C . TYR A 1 107 ? 9.929 7.345 -5.406 1.00 90.44 107 TYR A C 1
ATOM 854 O O . TYR A 1 107 ? 9.267 8.369 -5.548 1.00 90.44 107 TYR A O 1
ATOM 862 N N . ILE A 1 108 ? 10.055 6.747 -4.217 1.00 91.31 108 ILE A N 1
ATOM 863 C CA . ILE A 1 108 ? 9.477 7.304 -2.986 1.00 91.31 108 ILE A CA 1
ATOM 864 C C . ILE A 1 108 ? 10.001 8.723 -2.753 1.00 91.31 108 ILE A C 1
ATOM 866 O O . ILE A 1 108 ? 9.216 9.638 -2.502 1.00 91.31 108 ILE A O 1
ATOM 870 N N . PHE A 1 109 ? 11.312 8.932 -2.877 1.00 90.75 109 PHE A N 1
ATOM 871 C CA . PHE A 1 109 ? 11.899 10.256 -2.726 1.00 90.75 109 PHE A CA 1
ATOM 872 C C . PHE A 1 109 ? 11.320 11.236 -3.755 1.00 90.75 109 PHE A C 1
ATOM 874 O O . PHE A 1 109 ? 10.766 12.259 -3.364 1.00 90.75 109 PHE A O 1
ATOM 881 N N . VAL A 1 110 ? 11.338 10.905 -5.046 1.00 90.19 110 VAL A N 1
ATOM 882 C CA . VAL A 1 110 ? 10.813 11.766 -6.121 1.00 90.19 110 VAL A CA 1
ATOM 883 C C . VAL A 1 110 ? 9.330 12.088 -5.913 1.00 90.19 110 VAL A C 1
ATOM 885 O O . VAL A 1 110 ? 8.935 13.256 -5.947 1.00 90.19 110 VAL A O 1
ATOM 888 N N . PHE A 1 111 ? 8.500 11.084 -5.631 1.00 90.88 111 PHE A N 1
ATOM 889 C CA . PHE A 1 111 ? 7.071 11.288 -5.415 1.00 90.88 111 PHE A CA 1
ATOM 890 C C . PHE A 1 111 ? 6.776 12.126 -4.178 1.00 90.88 111 PHE A C 1
ATOM 892 O O . PHE A 1 111 ? 5.791 12.864 -4.186 1.00 90.88 111 PHE A O 1
ATOM 899 N N . SER A 1 112 ? 7.620 12.079 -3.144 1.00 90.69 112 SER A N 1
ATOM 900 C CA . SER A 1 112 ? 7.413 12.873 -1.929 1.00 90.69 112 SER A CA 1
ATOM 901 C C . SER A 1 112 ? 7.450 14.385 -2.190 1.00 90.69 112 SER A C 1
ATOM 903 O O . SER A 1 112 ? 6.754 15.136 -1.509 1.00 90.69 112 SER A O 1
ATOM 905 N N . PHE A 1 113 ? 8.151 14.827 -3.241 1.00 88.44 113 PHE A N 1
ATOM 906 C CA . PHE A 1 113 ? 8.210 16.234 -3.659 1.00 88.44 113 PHE A CA 1
ATOM 907 C C . PHE A 1 113 ? 7.169 16.621 -4.715 1.00 88.44 113 PHE A C 1
ATOM 909 O O . PHE A 1 113 ? 7.037 17.797 -5.040 1.00 88.44 113 PHE A O 1
ATOM 916 N N . SER A 1 114 ? 6.390 15.671 -5.237 1.00 86.56 114 SER A N 1
ATOM 917 C CA . SER A 1 114 ? 5.472 15.926 -6.358 1.00 86.56 114 SER A CA 1
ATOM 918 C C . SER A 1 114 ? 4.148 16.616 -5.986 1.00 86.56 114 SER A C 1
ATOM 920 O O . SER A 1 114 ? 3.289 16.738 -6.852 1.00 86.56 114 SER A O 1
ATOM 922 N N . PHE A 1 115 ? 3.985 17.085 -4.737 1.00 87.62 115 PHE A N 1
ATOM 923 C CA . PHE A 1 115 ? 2.792 17.704 -4.112 1.00 87.62 115 PHE A CA 1
ATOM 924 C C . PHE A 1 115 ? 1.471 16.918 -4.260 1.00 87.62 115 PHE A C 1
ATOM 926 O O . PHE A 1 115 ? 0.867 16.529 -3.264 1.00 87.62 115 PHE A O 1
ATOM 933 N N . ILE A 1 116 ? 1.043 16.636 -5.488 1.00 91.31 116 ILE A N 1
ATOM 934 C CA . ILE A 1 116 ? -0.152 15.884 -5.870 1.00 91.31 116 ILE A CA 1
ATOM 935 C C . ILE A 1 116 ? -0.113 14.449 -5.333 1.00 91.31 116 ILE A C 1
ATOM 937 O O . ILE A 1 116 ? -1.097 14.006 -4.741 1.00 91.31 116 ILE A O 1
ATOM 941 N N . VAL A 1 117 ? 0.997 13.717 -5.493 1.00 92.94 117 VAL A N 1
ATOM 942 C CA . VAL A 1 117 ? 1.049 12.304 -5.074 1.00 92.94 117 VAL A CA 1
ATOM 943 C C . VAL A 1 117 ? 0.868 12.147 -3.557 1.00 92.94 117 VAL A C 1
ATOM 945 O O . VAL A 1 117 ? -0.019 11.387 -3.159 1.00 92.94 117 VAL A O 1
ATOM 948 N N . PRO A 1 118 ? 1.597 12.877 -2.684 1.00 95.06 118 PRO A N 1
ATOM 949 C CA . PRO A 1 118 ? 1.355 12.818 -1.243 1.00 95.06 118 PRO A CA 1
ATOM 950 C C . PRO A 1 118 ? -0.075 13.193 -0.853 1.00 95.06 118 PRO A C 1
ATOM 952 O O . PRO A 1 118 ? -0.633 12.574 0.049 1.00 95.06 118 PRO A O 1
ATOM 955 N N . ILE A 1 119 ? -0.697 14.157 -1.540 1.00 96.19 119 ILE A N 1
ATOM 956 C CA . ILE A 1 119 ? -2.089 14.545 -1.272 1.00 96.19 119 ILE A CA 1
ATOM 957 C C . ILE A 1 119 ? -3.049 13.403 -1.597 1.00 96.19 119 ILE A C 1
ATOM 959 O O . ILE A 1 119 ? -3.881 13.062 -0.760 1.00 96.19 119 ILE A O 1
ATOM 963 N N . ILE A 1 120 ? -2.933 12.785 -2.774 1.00 95.62 120 ILE A N 1
ATOM 964 C CA . ILE A 1 120 ? -3.823 11.690 -3.184 1.00 95.62 120 ILE A CA 1
ATOM 965 C C . ILE A 1 120 ? -3.669 10.493 -2.241 1.00 95.62 120 ILE A C 1
ATOM 967 O O . ILE A 1 120 ? -4.665 9.975 -1.734 1.00 95.62 120 ILE A O 1
ATOM 971 N N . ILE A 1 121 ? -2.430 10.082 -1.955 1.00 96.94 121 ILE A N 1
ATOM 972 C CA . ILE A 1 121 ? -2.164 8.970 -1.032 1.00 96.94 121 ILE A CA 1
ATOM 973 C C . ILE A 1 121 ? -2.634 9.313 0.388 1.00 96.94 121 ILE A C 1
ATOM 975 O O . ILE A 1 121 ? -3.222 8.469 1.065 1.00 96.94 121 ILE A O 1
ATOM 979 N N . GLY A 1 122 ? -2.443 10.560 0.822 1.00 96.88 122 GLY A N 1
ATOM 980 C CA . GLY A 1 122 ? -2.950 11.084 2.088 1.00 96.88 122 GLY A CA 1
ATOM 981 C C . GLY A 1 122 ? -4.468 11.003 2.189 1.00 96.88 122 GLY A C 1
ATOM 982 O O . GLY A 1 122 ? -4.985 10.500 3.183 1.00 96.88 122 GLY A O 1
ATOM 983 N N . LEU A 1 123 ? -5.195 11.424 1.156 1.00 97.25 123 LEU A N 1
ATOM 984 C CA . LEU A 1 123 ? -6.654 11.331 1.122 1.00 97.25 123 LEU A CA 1
ATOM 985 C C . LEU A 1 123 ? -7.123 9.875 1.191 1.00 97.25 123 LEU A C 1
ATOM 987 O O . LEU A 1 123 ? -7.971 9.562 2.021 1.00 97.25 123 LEU A O 1
ATOM 991 N N . LEU A 1 124 ? -6.525 8.967 0.411 1.00 97.00 124 LEU A N 1
ATOM 992 C CA . LEU A 1 124 ? -6.847 7.534 0.466 1.00 97.00 124 LEU A CA 1
ATOM 993 C C . LEU A 1 124 ? -6.626 6.950 1.869 1.00 97.00 124 LEU A C 1
ATOM 995 O O . LEU A 1 124 ? -7.510 6.289 2.421 1.00 97.00 124 LEU A O 1
ATOM 999 N N . ALA A 1 125 ? -5.465 7.227 2.466 1.00 97.44 125 ALA A N 1
ATOM 1000 C CA . ALA A 1 125 ? -5.117 6.765 3.804 1.00 97.44 125 ALA A CA 1
ATOM 1001 C C . ALA A 1 125 ? -6.059 7.332 4.876 1.00 97.44 125 ALA A C 1
ATOM 1003 O O . ALA A 1 125 ? -6.501 6.599 5.764 1.00 97.44 125 ALA A O 1
ATOM 1004 N N . PHE A 1 126 ? -6.392 8.623 4.787 1.00 97.38 126 PHE A N 1
ATOM 1005 C CA . PHE A 1 126 ? -7.306 9.292 5.710 1.00 97.38 126 PHE A CA 1
ATOM 1006 C C . PHE A 1 126 ? -8.706 8.697 5.615 1.00 97.38 126 PHE A C 1
ATOM 1008 O O . PHE A 1 126 ? -9.263 8.272 6.626 1.00 97.38 126 PHE A O 1
ATOM 1015 N N . THR A 1 127 ? -9.252 8.609 4.402 1.00 96.19 127 THR A N 1
ATOM 1016 C CA . THR A 1 127 ? -10.582 8.059 4.141 1.00 96.19 127 THR A CA 1
ATOM 1017 C C . THR A 1 127 ? -10.702 6.636 4.673 1.00 96.19 127 THR A C 1
ATOM 1019 O O . THR A 1 127 ? -11.678 6.308 5.348 1.00 96.19 127 THR A O 1
ATOM 1022 N N . GLN A 1 128 ? -9.695 5.794 4.444 1.00 96.12 128 GLN A N 1
ATOM 1023 C CA . GLN A 1 128 ? -9.725 4.427 4.943 1.00 96.12 128 GLN A CA 1
ATOM 1024 C C . GLN A 1 128 ? -9.608 4.338 6.466 1.00 96.12 128 GLN A C 1
ATOM 1026 O O . GLN A 1 128 ? -10.374 3.599 7.086 1.00 96.12 128 GLN A O 1
ATOM 1031 N N . ALA A 1 129 ? -8.693 5.092 7.082 1.00 95.88 129 ALA A N 1
ATOM 1032 C CA . ALA A 1 129 ? -8.565 5.132 8.538 1.00 95.88 129 ALA A CA 1
ATOM 1033 C C . ALA A 1 129 ? -9.859 5.627 9.205 1.00 95.88 129 ALA A C 1
ATOM 1035 O O . ALA A 1 129 ? -10.294 5.049 10.201 1.00 95.88 129 ALA A O 1
ATOM 1036 N N . TYR A 1 130 ? -10.495 6.648 8.627 1.00 94.56 130 TYR A N 1
ATOM 1037 C CA . TYR A 1 130 ? -11.747 7.226 9.105 1.00 94.56 130 TYR A CA 1
ATOM 1038 C C . TYR A 1 130 ? -12.927 6.252 8.987 1.00 94.56 130 TYR A C 1
ATOM 1040 O O . TYR A 1 130 ? -13.652 6.017 9.951 1.00 94.56 130 TYR A O 1
ATOM 1048 N N . PHE A 1 131 ? -13.114 5.601 7.837 1.00 94.44 131 PHE A N 1
ATOM 1049 C CA . PHE A 1 131 ? -14.185 4.608 7.714 1.00 94.44 131 PHE A CA 1
ATOM 1050 C C . PHE A 1 131 ? -13.951 3.386 8.602 1.00 94.44 131 PHE A C 1
ATOM 1052 O O . PHE A 1 131 ? -14.901 2.844 9.177 1.00 94.44 131 PHE A O 1
ATOM 1059 N N . LEU A 1 132 ? -12.693 2.966 8.768 1.00 95.06 132 LEU A N 1
ATOM 1060 C CA . LEU A 1 132 ? -12.366 1.891 9.692 1.00 95.06 132 LEU A CA 1
ATOM 1061 C C . LEU A 1 132 ? -12.651 2.294 11.145 1.00 95.06 132 LEU A C 1
ATOM 1063 O O . LEU A 1 132 ? -13.133 1.449 11.897 1.00 95.06 132 LEU A O 1
ATOM 1067 N N . SER A 1 133 ? -12.419 3.550 11.545 1.00 93.75 133 SER A N 1
ATOM 1068 C CA . SER A 1 133 ? -12.704 4.002 12.914 1.00 93.75 133 SER A CA 1
ATOM 1069 C C . SER A 1 133 ? -14.190 3.892 13.241 1.00 93.75 133 SER A C 1
ATOM 1071 O O . SER A 1 133 ? -14.539 3.299 14.261 1.00 93.75 133 SER A O 1
ATOM 1073 N N . ILE A 1 134 ? -15.059 4.337 12.327 1.00 92.38 134 ILE A N 1
ATOM 1074 C CA . ILE A 1 134 ? -16.518 4.187 12.447 1.00 92.38 134 ILE A CA 1
ATOM 1075 C C . ILE A 1 134 ? -16.896 2.701 12.563 1.00 92.38 134 ILE A C 1
ATOM 1077 O O . ILE A 1 134 ? -17.695 2.304 13.410 1.00 92.38 134 ILE A O 1
ATOM 1081 N N . ALA A 1 135 ? -16.299 1.841 11.732 1.00 92.56 135 ALA A N 1
ATOM 1082 C CA . ALA A 1 135 ? -16.589 0.409 11.747 1.00 92.56 135 ALA A CA 1
ATOM 1083 C C . ALA A 1 135 ? -16.110 -0.305 13.027 1.00 92.56 135 ALA A C 1
ATOM 1085 O O . ALA A 1 135 ? -16.719 -1.299 13.436 1.00 92.56 135 ALA A O 1
ATOM 1086 N N . VAL A 1 136 ? -15.018 0.161 13.641 1.00 92.31 136 VAL A N 1
ATOM 1087 C CA . VAL A 1 136 ? -14.530 -0.337 14.937 1.00 92.31 136 VAL A CA 1
ATOM 1088 C C . VAL A 1 136 ? -15.463 0.107 16.061 1.00 92.31 136 VAL A C 1
ATOM 1090 O O . VAL A 1 136 ? -15.812 -0.724 16.899 1.00 92.31 136 VAL A O 1
ATOM 1093 N N . GLU A 1 137 ? -15.892 1.369 16.064 1.00 89.25 137 GLU A N 1
ATOM 1094 C CA . GLU A 1 137 ? -16.812 1.932 17.058 1.00 89.25 137 GLU A CA 1
ATOM 1095 C C . GLU A 1 137 ? -18.164 1.207 17.058 1.00 89.25 137 GLU A C 1
ATOM 1097 O O . GLU A 1 137 ? -18.584 0.689 18.091 1.00 89.25 137 GLU A O 1
ATOM 1102 N N . ASN A 1 138 ? -18.761 1.006 15.880 1.00 87.12 138 ASN A N 1
ATOM 1103 C CA . ASN A 1 138 ? -20.033 0.290 15.714 1.00 87.12 138 ASN A CA 1
ATOM 1104 C C . ASN A 1 138 ? -20.013 -1.181 16.169 1.00 87.12 138 ASN A C 1
ATOM 1106 O O . ASN A 1 138 ? -21.064 -1.804 16.257 1.00 87.12 138 ASN A O 1
ATOM 1110 N N . ARG A 1 139 ? -18.835 -1.779 16.389 1.00 82.88 139 ARG A N 1
ATOM 1111 C CA . ARG A 1 139 ? -18.682 -3.166 16.873 1.00 82.88 139 ARG A CA 1
ATOM 1112 C C . ARG A 1 139 ? -18.297 -3.258 18.351 1.00 82.88 139 ARG A C 1
ATOM 1114 O O . ARG A 1 139 ? -18.044 -4.366 18.829 1.00 82.88 139 ARG A O 1
ATOM 1121 N N . ARG A 1 140 ? -18.126 -2.117 19.023 1.00 69.25 140 ARG A N 1
ATOM 1122 C CA . ARG A 1 140 ? -17.891 -2.023 20.473 1.00 69.25 140 ARG A CA 1
ATOM 1123 C C . ARG A 1 140 ? -19.189 -1.900 21.256 1.00 69.25 140 ARG A C 1
ATOM 1125 O O . ARG A 1 140 ? -19.220 -2.356 22.394 1.00 69.25 140 ARG A O 1
ATOM 1132 N N . ILE A 1 141 ? -20.178 -1.255 20.642 1.00 54.16 141 ILE A N 1
ATOM 1133 C CA . ILE A 1 141 ? -21.578 -1.216 21.071 1.00 54.16 141 ILE A CA 1
ATOM 1134 C C . ILE A 1 141 ? -22.186 -2.602 20.838 1.00 54.16 141 ILE A C 1
ATOM 1136 O O . ILE A 1 141 ? -22.929 -3.063 21.728 1.00 54.16 141 ILE A O 1
#

Sequence (141 aa):
MKTLIVKNTLLTLAVCFSIIWLISFGEFLVTASQYPVDYIYLVLGTVLAVLVSAYTVRDLQINAWHKSFGIYFVYYFLVLGLFADGHQAGWSHSDGFLDKLFMSGIYIFVFSFSFIVPIIIGLLAFTQAYFLSIAVENRRI